Protein AF-Q1GIG9-F1 (afdb_monomer_lite)

Secondary structure (DSSP, 8-state):
---HHHHHHHHHHHHHHH-S-EEETTEEEPPPHHHHHHHHTT-TT--SHHHHHHHHHHHHHHHHHHHHTTSTTPPPGGG--

Structure (mmCIF, N/CA/C/O backbone):
data_AF-Q1GIG9-F1
#
_entry.id   AF-Q1GIG9-F1
#
loop_
_atom_site.group_PDB
_atom_site.id
_atom_site.type_symbol
_atom_site.label_atom_id
_atom_site.label_alt_id
_atom_site.label_comp_id
_atom_site.label_asym_id
_atom_site.label_entity_id
_atom_site.label_seq_id
_atom_site.pdbx_PDB_ins_code
_atom_site.Cartn_x
_atom_site.Cartn_y
_atom_site.Cartn_z
_atom_site.occupancy
_atom_site.B_iso_or_equiv
_atom_site.auth_seq_id
_atom_site.auth_comp_id
_atom_site.auth_asym_id
_atom_site.auth_atom_id
_atom_site.pdbx_PDB_model_num
ATOM 1 N N . MET A 1 1 ? 16.044 8.799 -16.045 1.00 62.97 1 MET A N 1
ATOM 2 C CA . MET A 1 1 ? 15.296 8.698 -14.780 1.00 62.97 1 MET A CA 1
ATOM 3 C C . MET A 1 1 ? 14.129 9.662 -14.905 1.00 62.97 1 MET A C 1
ATOM 5 O O . MET A 1 1 ? 14.404 10.777 -15.347 1.00 62.97 1 MET A O 1
ATOM 9 N N . PRO A 1 2 ? 12.881 9.229 -14.659 1.00 72.12 2 PRO A N 1
ATOM 10 C CA . PRO A 1 2 ? 11.723 10.126 -14.629 1.00 72.12 2 PRO A CA 1
ATOM 11 C C . PRO A 1 2 ? 11.970 11.276 -13.651 1.00 72.12 2 PRO A C 1
ATOM 13 O O . PRO A 1 2 ? 12.833 11.156 -12.771 1.00 72.12 2 PRO A O 1
ATOM 16 N N . ASP A 1 3 ? 11.251 12.385 -13.801 1.00 90.69 3 ASP A N 1
ATOM 17 C CA . ASP A 1 3 ? 11.285 13.405 -12.760 1.00 90.69 3 ASP A CA 1
ATOM 18 C C . ASP A 1 3 ? 10.597 12.895 -11.476 1.00 90.69 3 ASP A C 1
ATOM 20 O O . ASP A 1 3 ? 9.962 11.837 -11.456 1.00 90.69 3 ASP A O 1
ATOM 24 N N . LEU A 1 4 ? 10.779 13.606 -10.360 1.00 85.00 4 LEU A N 1
ATOM 25 C CA . LEU A 1 4 ? 10.239 13.152 -9.077 1.00 85.00 4 LEU A CA 1
ATOM 26 C C . LEU 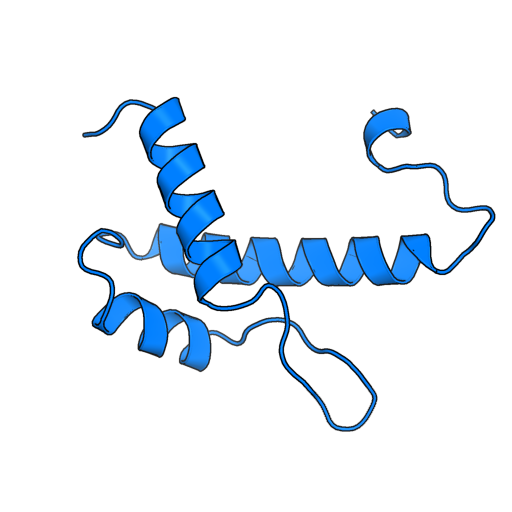A 1 4 ? 8.702 13.084 -9.090 1.00 85.00 4 LEU A C 1
ATOM 28 O O . LEU A 1 4 ? 8.143 12.199 -8.449 1.00 85.00 4 LEU A O 1
ATOM 32 N N . SER A 1 5 ? 8.035 13.991 -9.808 1.00 89.38 5 SER A N 1
ATOM 33 C CA . SER A 1 5 ? 6.573 14.026 -9.934 1.00 89.38 5 SER A CA 1
ATOM 34 C C . SER A 1 5 ? 6.040 12.820 -10.701 1.00 89.38 5 SER A C 1
ATOM 36 O O . SER A 1 5 ? 5.182 12.110 -10.183 1.00 89.38 5 SER A O 1
ATOM 38 N N . ASP A 1 6 ? 6.603 12.526 -11.870 1.00 91.94 6 ASP A N 1
ATOM 39 C CA . ASP A 1 6 ? 6.272 11.366 -12.697 1.00 91.94 6 ASP A CA 1
ATOM 40 C C . ASP A 1 6 ? 6.449 10.074 -11.897 1.00 91.94 6 ASP A C 1
ATOM 42 O O . ASP A 1 6 ? 5.633 9.153 -11.948 1.00 91.94 6 ASP A O 1
ATOM 46 N N . TYR A 1 7 ? 7.527 10.016 -11.115 1.00 91.19 7 TYR A N 1
ATOM 47 C CA . TYR A 1 7 ? 7.848 8.864 -10.294 1.00 91.19 7 TYR A CA 1
ATOM 48 C C . TYR A 1 7 ? 6.868 8.682 -9.123 1.00 91.19 7 TYR A C 1
ATOM 50 O O . TYR A 1 7 ? 6.455 7.563 -8.814 1.00 91.19 7 TYR A O 1
ATOM 58 N N . GLN A 1 8 ? 6.454 9.779 -8.484 1.00 93.31 8 GLN A N 1
ATOM 59 C CA . GLN A 1 8 ? 5.417 9.768 -7.451 1.00 93.31 8 GLN A CA 1
ATOM 60 C C . GLN A 1 8 ? 4.063 9.334 -8.014 1.00 93.31 8 GLN A C 1
ATOM 62 O O . GLN A 1 8 ? 3.389 8.507 -7.401 1.00 93.31 8 GLN A O 1
ATOM 67 N N . GLU A 1 9 ? 3.675 9.853 -9.179 1.00 95.31 9 GLU A N 1
ATOM 68 C CA . GLU A 1 9 ? 2.436 9.472 -9.856 1.00 95.31 9 GLU A CA 1
ATOM 69 C C . GLU A 1 9 ? 2.440 7.992 -10.244 1.00 95.31 9 GLU A C 1
ATOM 71 O O . GLU A 1 9 ? 1.451 7.294 -10.016 1.00 95.31 9 GLU A O 1
ATOM 76 N N . MET A 1 10 ? 3.565 7.490 -10.761 1.00 95.75 10 MET A N 1
ATOM 77 C CA . MET A 1 10 ? 3.754 6.075 -11.078 1.00 95.75 10 MET A CA 1
ATOM 78 C C . MET A 1 10 ? 3.561 5.189 -9.842 1.00 95.75 10 MET A C 1
ATOM 80 O O . MET A 1 10 ? 2.769 4.249 -9.881 1.00 95.75 10 MET A O 1
ATOM 84 N N . LEU A 1 11 ? 4.245 5.494 -8.736 1.00 96.56 11 LEU A N 1
ATOM 85 C CA . LEU A 1 11 ? 4.130 4.728 -7.492 1.00 96.56 11 LEU A CA 1
ATOM 86 C C . LEU A 1 11 ? 2.728 4.801 -6.890 1.00 96.56 11 LEU A C 1
ATOM 88 O O . LEU A 1 11 ? 2.210 3.801 -6.396 1.00 96.56 11 LEU A O 1
ATOM 92 N N . TRP A 1 12 ? 2.105 5.979 -6.938 1.00 97.06 12 TRP A N 1
ATOM 93 C CA . TRP A 1 12 ? 0.740 6.163 -6.468 1.00 97.06 12 TRP A CA 1
ATOM 94 C C . TRP A 1 12 ? -0.247 5.335 -7.291 1.00 97.06 12 TRP A C 1
ATOM 96 O O . TRP A 1 12 ? -1.092 4.646 -6.721 1.00 97.06 12 TRP A O 1
ATOM 106 N N . ARG A 1 13 ? -0.102 5.332 -8.621 1.00 97.31 13 ARG A N 1
ATOM 107 C CA . ARG A 1 13 ? -0.903 4.483 -9.508 1.00 97.31 13 ARG A CA 1
ATOM 108 C C . ARG A 1 13 ? -0.696 3.006 -9.184 1.00 97.31 13 ARG A C 1
ATOM 110 O O . ARG A 1 13 ? -1.681 2.308 -8.963 1.00 97.31 13 ARG A O 1
ATOM 117 N N . ALA A 1 14 ? 0.555 2.559 -9.080 1.00 97.44 14 ALA A N 1
ATOM 118 C CA . ALA A 1 14 ? 0.886 1.178 -8.741 1.00 97.44 14 ALA A CA 1
ATOM 119 C C . ALA A 1 14 ? 0.258 0.745 -7.405 1.00 97.44 14 ALA A C 1
ATOM 121 O O . ALA A 1 14 ? -0.317 -0.336 -7.309 1.00 97.44 14 ALA A O 1
ATOM 122 N N . PHE A 1 15 ? 0.295 1.616 -6.391 1.00 97.94 15 PHE A N 1
ATOM 123 C CA . PHE A 1 15 ? -0.324 1.374 -5.088 1.00 97.94 15 PHE A CA 1
ATOM 124 C C . PHE A 1 15 ? -1.849 1.213 -5.159 1.00 97.94 15 PHE A C 1
ATOM 126 O O . PHE A 1 15 ? -2.421 0.359 -4.480 1.00 97.94 15 PHE A O 1
ATOM 133 N N . LEU A 1 16 ? -2.519 2.018 -5.986 1.00 97.19 16 LEU A N 1
ATOM 134 C CA . LEU A 1 16 ? -3.961 1.902 -6.195 1.00 97.19 16 LEU A CA 1
ATOM 135 C C . LEU A 1 16 ? -4.332 0.654 -7.007 1.00 97.19 16 LEU A C 1
ATOM 137 O O . LEU A 1 16 ? -5.356 0.037 -6.719 1.00 97.19 16 LEU A O 1
ATOM 141 N N . GLU A 1 17 ? -3.513 0.274 -7.988 1.00 96.50 17 GLU A N 1
ATOM 142 C CA . GLU A 1 17 ? -3.745 -0.887 -8.854 1.00 96.50 17 GLU A CA 1
ATOM 143 C C . GLU A 1 17 ? -3.566 -2.224 -8.128 1.00 96.50 17 GLU A C 1
ATOM 145 O O . GLU A 1 17 ? -4.417 -3.102 -8.263 1.00 96.50 17 GLU A O 1
ATOM 150 N N . VAL A 1 18 ? -2.497 -2.379 -7.336 1.00 95.56 18 VAL A N 1
ATOM 151 C CA . VAL A 1 18 ? -2.284 -3.592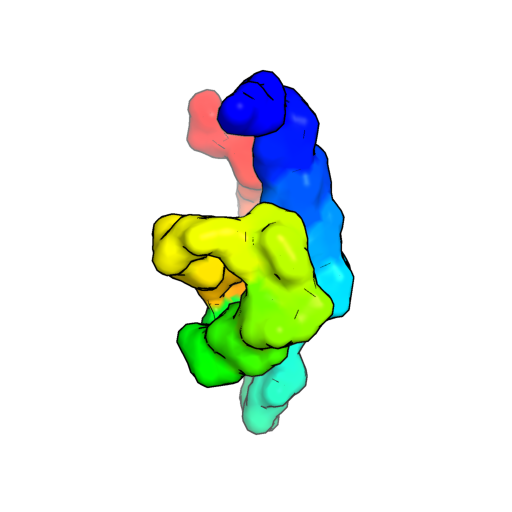 -6.521 1.00 95.56 18 VAL A CA 1
ATOM 152 C C . VAL A 1 18 ? -3.337 -3.729 -5.412 1.00 95.56 18 VAL A C 1
ATOM 154 O O . VAL A 1 18 ? -3.620 -4.830 -4.944 1.00 95.56 18 VAL A O 1
ATOM 157 N N . GLY A 1 19 ? -3.952 -2.610 -5.018 1.00 96.00 19 GLY A N 1
ATOM 158 C CA . GLY A 1 19 ? -4.919 -2.528 -3.933 1.00 96.00 19 GLY A CA 1
ATOM 159 C C . GLY A 1 19 ? -4.252 -2.124 -2.611 1.00 96.00 19 GLY A C 1
ATOM 160 O O . GLY A 1 19 ? -3.329 -2.797 -2.163 1.00 96.00 19 GLY A O 1
ATOM 161 N N . PRO A 1 20 ? -4.727 -1.075 -1.912 1.00 96.62 20 PRO A N 1
ATOM 162 C CA . PRO A 1 20 ? -4.079 -0.582 -0.691 1.00 96.62 20 PRO A CA 1
ATOM 163 C C . PRO A 1 20 ? -4.002 -1.582 0.472 1.00 96.62 20 PRO A C 1
ATOM 165 O O . PRO A 1 20 ? -3.192 -1.399 1.381 1.00 96.62 20 PRO A O 1
ATOM 168 N N . THR A 1 21 ? -4.862 -2.604 0.483 1.00 98.06 21 THR A N 1
ATOM 169 C CA . THR A 1 21 ? -5.020 -3.610 1.548 1.00 98.06 21 THR A CA 1
ATOM 170 C C . THR A 1 21 ? -5.578 -4.914 0.980 1.00 98.06 21 THR A C 1
ATOM 172 O O . THR A 1 21 ? -6.225 -4.906 -0.065 1.00 98.06 21 THR A O 1
ATOM 175 N N . LEU A 1 22 ? -5.437 -6.011 1.723 1.00 96.94 22 LEU A N 1
ATOM 176 C CA . LEU A 1 22 ? -6.001 -7.325 1.401 1.00 96.94 22 LEU A CA 1
ATOM 177 C C . LEU A 1 22 ? -7.054 -7.752 2.429 1.00 96.94 22 LEU A C 1
ATOM 179 O O . LEU A 1 22 ? -6.977 -7.344 3.589 1.00 96.94 22 LEU A O 1
ATOM 183 N N . PRO A 1 23 ? -8.017 -8.611 2.057 1.00 95.94 23 PRO A N 1
ATOM 184 C CA . PRO A 1 23 ? -8.904 -9.235 3.029 1.00 95.94 23 PRO A CA 1
ATOM 185 C C . PRO A 1 23 ? -8.131 -10.240 3.896 1.00 95.94 23 PRO A C 1
ATOM 187 O O . PRO A 1 23 ? -7.478 -11.150 3.390 1.00 95.94 23 PRO A O 1
ATOM 190 N N . GLY A 1 24 ? -8.234 -10.103 5.215 1.00 95.38 24 GLY A N 1
ATOM 191 C CA . GLY A 1 24 ? -7.741 -11.064 6.199 1.00 95.38 24 GLY A CA 1
ATOM 192 C C . GLY A 1 24 ? -8.875 -11.676 7.026 1.00 95.38 24 GLY A C 1
ATOM 193 O O . GLY A 1 24 ? -10.037 -11.286 6.928 1.00 95.38 24 GLY A O 1
ATOM 194 N N . ALA A 1 25 ? -8.537 -12.642 7.884 1.00 94.25 25 ALA A N 1
ATOM 195 C CA . ALA A 1 25 ? -9.522 -13.388 8.676 1.00 94.25 25 ALA A CA 1
ATOM 196 C C . ALA A 1 25 ? -10.319 -12.525 9.677 1.00 94.25 25 ALA A C 1
ATOM 198 O O . ALA A 1 25 ? -11.448 -12.869 10.011 1.00 94.25 25 ALA A O 1
ATOM 199 N N . MET A 1 26 ? -9.733 -11.426 10.164 1.00 93.75 26 MET A N 1
ATOM 200 C CA . MET A 1 26 ? -10.321 -10.533 11.178 1.00 93.75 26 MET A CA 1
ATOM 201 C C . MET A 1 26 ? -10.508 -9.097 10.665 1.00 93.75 26 MET A C 1
ATOM 203 O O . MET A 1 26 ? -10.641 -8.169 11.456 1.00 93.75 26 MET A O 1
ATOM 207 N N . GLY A 1 27 ? -10.495 -8.904 9.346 1.00 94.38 27 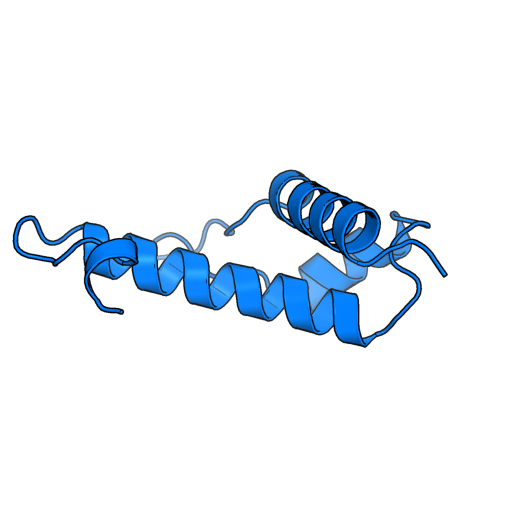GLY A N 1
ATOM 208 C CA . GLY A 1 27 ? -10.535 -7.587 8.717 1.00 94.38 27 GLY A CA 1
ATOM 209 C C . GLY A 1 27 ? -9.410 -7.405 7.708 1.00 94.38 27 GLY A C 1
ATOM 210 O O . GLY A 1 27 ? -8.705 -8.353 7.367 1.00 94.38 27 GLY A O 1
ATOM 211 N N . GLU A 1 28 ? -9.266 -6.184 7.209 1.00 97.12 28 GLU A N 1
ATOM 212 C CA . GLU A 1 28 ? -8.221 -5.841 6.248 1.00 97.12 28 GLU A CA 1
ATOM 213 C C . GLU A 1 28 ? -6.822 -6.004 6.855 1.00 97.12 28 GLU A C 1
ATOM 215 O O . GLU A 1 28 ? -6.596 -5.729 8.035 1.00 97.12 28 GLU A O 1
ATOM 220 N N . VAL A 1 29 ? -5.873 -6.432 6.028 1.00 97.94 29 VAL A N 1
ATOM 221 C CA . VAL A 1 29 ? -4.451 -6.526 6.359 1.00 97.94 29 VAL A CA 1
ATOM 222 C C . VAL A 1 29 ? -3.623 -5.779 5.312 1.00 97.94 29 VAL A C 1
ATOM 224 O O . VAL A 1 29 ? -4.083 -5.605 4.179 1.00 97.94 29 VAL A O 1
ATOM 227 N N . PRO A 1 30 ? -2.409 -5.318 5.651 1.00 98.25 30 PRO A N 1
ATOM 228 C CA . PRO A 1 30 ? -1.528 -4.708 4.668 1.00 98.25 30 PRO A CA 1
ATOM 229 C C . PRO A 1 30 ? -1.119 -5.713 3.584 1.00 98.25 30 PRO A C 1
ATOM 231 O O . PRO A 1 30 ? -1.144 -6.928 3.800 1.00 98.25 30 PRO A O 1
ATOM 234 N N . LEU A 1 31 ? -0.666 -5.194 2.447 1.00 98.06 31 LEU A N 1
ATOM 235 C CA . LEU A 1 31 ? 0.006 -5.970 1.414 1.00 98.06 31 LEU A CA 1
ATOM 236 C C . LEU A 1 31 ? 1.220 -6.695 2.002 1.00 98.06 31 LEU A C 1
ATOM 238 O O . LEU A 1 31 ? 2.011 -6.127 2.763 1.00 98.06 31 LEU A O 1
ATOM 242 N N . SER A 1 32 ? 1.379 -7.960 1.619 1.00 95.81 32 SER A N 1
ATOM 243 C CA . SER A 1 32 ? 2.576 -8.732 1.939 1.00 95.81 32 SER A CA 1
ATOM 244 C C . SER A 1 32 ? 3.651 -8.526 0.872 1.00 95.81 32 SER A C 1
ATOM 246 O O . SER A 1 32 ? 3.350 -8.194 -0.272 1.00 95.81 32 SER A O 1
ATOM 248 N N . TRP A 1 33 ? 4.907 -8.810 1.218 1.00 95.12 33 TRP A N 1
ATOM 249 C CA . TRP A 1 33 ? 6.003 -8.821 0.246 1.00 95.12 33 TRP A CA 1
ATOM 250 C C . TRP A 1 33 ? 5.736 -9.732 -0.951 1.00 95.12 33 TRP A C 1
ATOM 252 O O . TRP A 1 33 ? 6.086 -9.372 -2.064 1.00 95.12 33 TRP A O 1
ATOM 262 N N . ALA A 1 34 ? 5.108 -10.890 -0.732 1.00 95.19 34 ALA A N 1
ATOM 263 C CA . ALA A 1 34 ? 4.821 -11.840 -1.803 1.00 95.19 34 ALA A CA 1
ATOM 264 C C . ALA A 1 34 ? 3.809 -11.282 -2.816 1.00 95.19 34 ALA A C 1
ATOM 266 O O . ALA A 1 34 ? 3.960 -11.501 -4.012 1.00 95.19 34 ALA A O 1
ATOM 267 N N . GLU A 1 35 ? 2.810 -10.538 -2.339 1.00 95.44 35 GLU A N 1
ATOM 268 C CA . GLU A 1 35 ? 1.772 -9.931 -3.182 1.00 95.44 35 GLU A CA 1
ATOM 269 C C . GLU A 1 35 ? 2.339 -8.779 -4.012 1.00 95.44 35 GLU A C 1
ATOM 271 O O . GLU A 1 35 ? 2.133 -8.715 -5.223 1.00 95.44 35 GLU A O 1
ATOM 276 N N . VAL A 1 36 ? 3.136 -7.908 -3.385 1.00 96.75 36 VAL A N 1
ATOM 277 C CA . VAL A 1 36 ? 3.778 -6.800 -4.105 1.00 96.75 36 VAL A CA 1
ATOM 278 C C . VAL A 1 36 ? 4.840 -7.311 -5.080 1.00 96.75 36 VAL A C 1
ATOM 280 O O . VAL A 1 36 ? 4.926 -6.802 -6.192 1.00 96.75 36 VAL A O 1
ATOM 283 N N . ASP A 1 37 ? 5.613 -8.339 -4.718 1.00 95.25 37 ASP A N 1
ATOM 284 C CA . ASP A 1 37 ? 6.584 -8.963 -5.627 1.00 95.25 37 ASP A CA 1
ATOM 285 C C . ASP A 1 37 ? 5.889 -9.621 -6.830 1.00 95.25 37 ASP A C 1
ATOM 287 O O . ASP A 1 37 ? 6.347 -9.483 -7.964 1.00 95.25 37 ASP A O 1
ATOM 291 N N . ALA A 1 38 ? 4.749 -10.285 -6.614 1.00 95.38 38 ALA A N 1
ATOM 292 C CA . ALA A 1 38 ? 3.949 -10.846 -7.698 1.00 95.38 38 ALA A CA 1
ATOM 293 C C . ALA A 1 38 ? 3.430 -9.756 -8.649 1.00 95.38 38 ALA A C 1
ATOM 295 O O . ALA A 1 38 ? 3.553 -9.913 -9.863 1.00 95.38 38 ALA A O 1
ATOM 296 N N . TYR A 1 39 ? 2.912 -8.645 -8.115 1.00 96.69 39 TYR A N 1
ATOM 297 C CA . TYR A 1 39 ? 2.505 -7.491 -8.919 1.00 96.69 39 TYR A CA 1
ATOM 298 C C . TYR A 1 39 ? 3.694 -6.903 -9.697 1.00 96.69 39 TYR A C 1
ATOM 300 O O . TYR A 1 39 ? 3.628 -6.780 -10.916 1.00 96.69 39 TYR A O 1
ATOM 308 N N . ALA A 1 40 ? 4.821 -6.640 -9.029 1.00 96.19 40 ALA A N 1
ATOM 309 C CA . ALA A 1 40 ? 6.003 -6.028 -9.637 1.00 96.19 40 ALA A CA 1
ATOM 310 C C . ALA A 1 40 ? 6.595 -6.850 -10.793 1.00 96.19 40 ALA A C 1
ATOM 312 O O . ALA A 1 40 ? 7.017 -6.285 -11.797 1.00 96.19 40 ALA A O 1
ATOM 313 N N . ARG A 1 41 ? 6.549 -8.188 -10.727 1.00 96.06 41 ARG A N 1
ATOM 314 C CA . ARG A 1 41 ? 6.970 -9.062 -11.844 1.00 96.06 41 ARG A CA 1
ATOM 315 C C . ARG A 1 41 ? 6.158 -8.863 -13.127 1.00 96.06 41 ARG A C 1
ATOM 317 O O . ARG A 1 41 ? 6.612 -9.273 -14.196 1.00 96.06 41 ARG A O 1
ATOM 324 N N . HIS A 1 42 ? 4.969 -8.277 -13.024 1.00 96.12 42 HIS A N 1
ATOM 325 C CA . HIS A 1 42 ? 4.076 -7.989 -14.142 1.00 96.12 42 HIS A CA 1
ATOM 326 C C . HIS A 1 42 ? 3.947 -6.489 -14.450 1.00 96.12 42 HIS A C 1
ATOM 328 O O . HIS A 1 42 ? 3.230 -6.139 -15.387 1.00 96.12 42 HIS A O 1
ATOM 334 N N . SER A 1 43 ? 4.689 -5.635 -13.739 1.00 95.69 43 SER A N 1
ATOM 335 C CA . SER A 1 43 ? 4.667 -4.177 -13.883 1.00 95.69 43 SER A CA 1
ATOM 336 C C . SER A 1 43 ? 6.052 -3.674 -14.303 1.00 95.69 43 SER A C 1
ATOM 338 O O . SER A 1 43 ? 6.892 -3.412 -13.441 1.00 95.69 43 SER A O 1
ATOM 340 N N . PRO A 1 44 ? 6.341 -3.563 -15.614 1.00 93.06 44 PRO A N 1
ATOM 341 C CA . PRO A 1 44 ? 7.671 -3.205 -16.120 1.00 93.06 44 PRO A CA 1
ATOM 342 C C . PRO A 1 44 ? 8.152 -1.806 -15.704 1.00 93.06 44 PRO A C 1
ATOM 344 O O . PRO A 1 44 ? 9.337 -1.508 -15.835 1.00 93.06 44 PRO A O 1
ATOM 347 N N . GLU A 1 45 ? 7.254 -0.943 -15.234 1.00 92.25 45 GLU A N 1
ATOM 348 C CA . GLU A 1 45 ? 7.580 0.355 -14.646 1.00 92.25 45 GLU A CA 1
ATOM 349 C C . GLU A 1 45 ? 8.235 0.263 -13.258 1.00 92.25 45 GLU A C 1
ATOM 351 O O . GLU A 1 45 ? 8.950 1.187 -12.880 1.00 92.25 45 GLU A O 1
ATOM 356 N N . LEU A 1 46 ? 8.033 -0.840 -12.526 1.00 94.56 46 LEU A N 1
ATOM 357 C CA . LEU A 1 46 ? 8.668 -1.087 -11.233 1.00 94.56 46 LEU A CA 1
ATOM 358 C C . LEU A 1 46 ? 10.020 -1.768 -11.459 1.00 94.56 46 LEU A C 1
ATOM 360 O O . LEU A 1 46 ? 10.132 -2.987 -11.600 1.00 94.56 46 LEU A O 1
ATOM 364 N N . THR A 1 47 ? 11.053 -0.943 -11.561 1.00 93.62 47 THR A N 1
ATOM 365 C CA . THR A 1 47 ? 12.409 -1.341 -11.944 1.00 93.62 47 THR A CA 1
ATOM 366 C C . THR A 1 47 ? 13.348 -1.607 -10.771 1.00 93.62 47 THR A C 1
ATOM 368 O O . THR A 1 47 ? 14.368 -2.273 -10.950 1.00 93.62 47 THR A O 1
ATOM 371 N N . GLU A 1 48 ? 13.027 -1.128 -9.571 1.00 93.75 48 GLU A N 1
ATOM 372 C CA . GLU A 1 48 ? 13.945 -1.075 -8.441 1.00 93.75 48 GLU A CA 1
ATOM 373 C C . GLU A 1 48 ? 13.367 -1.749 -7.184 1.00 93.75 48 GLU A C 1
ATOM 375 O O . GLU A 1 48 ? 12.203 -1.547 -6.830 1.00 93.75 48 GLU A O 1
ATOM 380 N N . PRO A 1 49 ? 14.183 -2.487 -6.405 1.00 94.06 49 PRO A N 1
ATOM 381 C CA . PRO A 1 49 ? 13.696 -3.182 -5.214 1.00 94.06 49 PRO A CA 1
ATOM 382 C C . PRO A 1 49 ? 13.023 -2.265 -4.194 1.00 94.06 49 PRO A C 1
ATOM 384 O O . PRO A 1 49 ? 12.096 -2.697 -3.514 1.00 94.06 49 PRO A O 1
ATOM 387 N N . TRP A 1 50 ? 13.486 -1.016 -4.070 1.00 94.69 50 TRP A N 1
ATOM 388 C CA . TRP A 1 50 ? 12.962 -0.052 -3.104 1.00 94.69 50 TRP A CA 1
ATOM 389 C C . TRP A 1 50 ? 11.504 0.339 -3.385 1.00 94.69 50 TRP A C 1
ATOM 391 O O . TRP A 1 50 ? 10.773 0.630 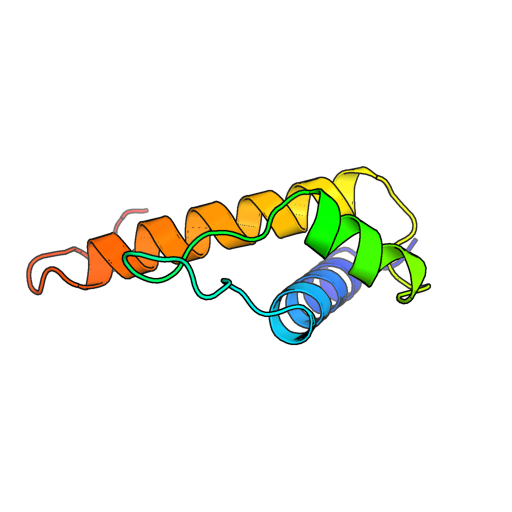-2.441 1.00 94.69 50 TRP A O 1
ATOM 401 N N . GLU A 1 51 ? 11.056 0.283 -4.642 1.00 95.81 51 GLU A N 1
ATOM 402 C CA . GLU A 1 51 ? 9.669 0.571 -5.027 1.00 95.81 51 GLU A CA 1
ATOM 403 C C . GLU A 1 51 ? 8.719 -0.461 -4.418 1.00 95.81 51 GLU A C 1
ATOM 405 O O . GLU A 1 51 ? 7.707 -0.106 -3.819 1.00 95.81 51 GLU A O 1
ATOM 410 N N . VAL A 1 52 ? 9.098 -1.743 -4.471 1.00 96.19 52 VAL A N 1
ATOM 411 C CA . VAL A 1 52 ? 8.368 -2.841 -3.819 1.00 96.19 52 VAL A CA 1
ATOM 412 C C . VAL A 1 52 ? 8.293 -2.605 -2.308 1.00 96.19 52 VAL A C 1
ATOM 414 O O . VAL A 1 52 ? 7.225 -2.742 -1.708 1.00 96.19 52 VAL A O 1
ATOM 417 N N . GLN A 1 53 ? 9.404 -2.196 -1.682 1.00 96.81 53 GLN A N 1
ATOM 418 C CA . GLN A 1 53 ? 9.420 -1.889 -0.243 1.00 96.81 53 GLN A CA 1
ATOM 419 C C . GLN A 1 53 ? 8.492 -0.718 0.084 1.00 96.81 53 GLN A C 1
ATOM 421 O O . GLN A 1 53 ? 7.781 -0.747 1.091 1.00 96.81 53 GLN A O 1
ATOM 426 N N . LEU A 1 54 ? 8.487 0.303 -0.773 1.00 96.75 54 LEU A N 1
ATOM 427 C CA . LEU A 1 54 ? 7.649 1.475 -0.605 1.00 96.75 54 LEU A CA 1
ATOM 428 C C . LEU A 1 54 ? 6.167 1.114 -0.711 1.00 96.75 54 LEU A C 1
ATOM 430 O O . LEU A 1 54 ? 5.404 1.538 0.149 1.00 96.75 54 LEU A O 1
ATOM 434 N N . LEU A 1 55 ? 5.754 0.296 -1.681 1.00 97.88 55 LEU A N 1
ATOM 435 C CA . LEU A 1 55 ? 4.357 -0.137 -1.807 1.00 97.88 55 LEU A CA 1
ATOM 436 C C . LEU A 1 55 ? 3.875 -0.903 -0.562 1.00 97.88 55 LEU A C 1
ATOM 438 O O . LEU A 1 55 ? 2.777 -0.644 -0.059 1.00 97.88 55 LEU A O 1
ATOM 442 N N . VAL A 1 56 ? 4.714 -1.781 0.002 1.00 98.19 56 VAL A N 1
ATOM 443 C CA . VAL A 1 56 ? 4.425 -2.449 1.286 1.00 98.19 56 VAL A CA 1
ATOM 444 C C . VAL A 1 56 ? 4.282 -1.420 2.413 1.00 98.19 56 VAL A C 1
ATOM 446 O O . VAL A 1 56 ? 3.336 -1.484 3.201 1.00 98.19 56 VAL A O 1
ATOM 449 N N . HIS A 1 57 ? 5.189 -0.444 2.489 1.00 98.19 57 HIS A N 1
ATOM 450 C CA . HIS A 1 57 ? 5.146 0.592 3.519 1.00 98.19 57 HIS A CA 1
ATOM 451 C C . HIS A 1 57 ? 3.908 1.492 3.397 1.00 98.19 57 HIS A C 1
ATOM 453 O O . HIS A 1 57 ? 3.241 1.766 4.395 1.00 98.19 57 HIS A O 1
ATOM 459 N N . MET A 1 58 ? 3.554 1.900 2.177 1.00 98.00 58 MET A N 1
ATOM 460 C CA . MET A 1 58 ? 2.347 2.672 1.886 1.00 98.00 58 MET A CA 1
ATOM 461 C C . MET A 1 58 ? 1.097 1.926 2.348 1.00 98.00 58 MET A C 1
ATOM 463 O O . MET A 1 58 ? 0.246 2.524 2.999 1.00 98.00 58 MET A O 1
ATOM 467 N N . SER A 1 59 ? 1.017 0.615 2.105 1.00 98.62 59 SER A N 1
ATOM 468 C CA . SER A 1 59 ? -0.103 -0.213 2.566 1.00 98.62 59 SER A CA 1
ATOM 469 C C . SER A 1 59 ? -0.216 -0.247 4.092 1.00 98.62 59 SER A C 1
ATOM 471 O O . SER A 1 59 ? -1.301 -0.064 4.650 1.00 98.62 59 SER A O 1
ATOM 473 N N . GLN A 1 60 ? 0.913 -0.416 4.786 1.00 98.25 60 GLN A N 1
ATOM 474 C CA . GLN A 1 60 ? 0.957 -0.413 6.249 1.00 98.25 60 GLN A CA 1
ATOM 475 C C . GLN A 1 60 ? 0.487 0.923 6.828 1.00 98.25 60 GLN A C 1
ATOM 477 O O . GLN A 1 60 ? -0.345 0.938 7.736 1.00 98.25 60 GLN A O 1
ATOM 482 N N . GLN A 1 61 ? 0.998 2.039 6.300 1.00 97.12 61 GLN A N 1
ATOM 483 C CA . GLN A 1 61 ? 0.615 3.372 6.765 1.00 97.12 61 GLN A CA 1
ATOM 484 C C . GLN A 1 61 ? -0.843 3.688 6.433 1.00 97.12 61 GLN A C 1
ATOM 486 O O . GLN A 1 61 ? -1.562 4.202 7.286 1.00 97.12 61 GLN A O 1
ATOM 491 N N . TYR A 1 62 ? -1.304 3.320 5.236 1.00 97.00 62 TYR A N 1
ATOM 492 C CA . TYR A 1 62 ? -2.694 3.494 4.830 1.00 97.00 62 TYR A CA 1
ATOM 493 C C . TYR A 1 62 ? -3.648 2.784 5.792 1.00 97.00 62 TYR A C 1
ATOM 495 O O . TYR A 1 62 ? -4.567 3.414 6.315 1.00 97.00 62 TYR A O 1
ATOM 503 N N . LEU A 1 63 ? -3.415 1.498 6.083 1.00 97.50 63 LEU A N 1
ATOM 504 C CA . LEU A 1 63 ? -4.271 0.757 7.008 1.00 97.50 63 LEU A CA 1
ATOM 505 C C . LEU A 1 63 ? -4.182 1.317 8.432 1.00 97.50 63 LEU A C 1
ATOM 507 O O . LEU A 1 63 ? -5.207 1.457 9.096 1.00 97.50 63 LEU A O 1
ATOM 511 N N . ALA A 1 64 ? -2.984 1.682 8.899 1.00 95.75 64 ALA A N 1
ATOM 5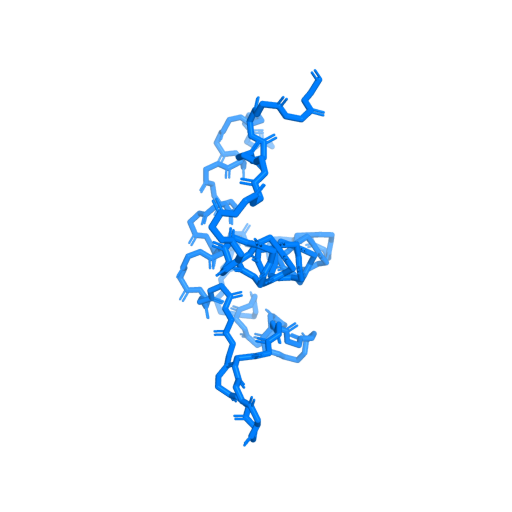12 C CA . ALA A 1 64 ? -2.811 2.279 10.220 1.00 95.75 64 ALA A CA 1
ATOM 513 C C . ALA A 1 64 ? -3.607 3.587 10.367 1.00 95.75 64 ALA A C 1
ATOM 515 O O . ALA A 1 64 ? -4.291 3.783 11.372 1.00 95.75 64 ALA A O 1
ATOM 516 N N . GLU A 1 65 ? -3.559 4.467 9.366 1.00 95.31 65 GLU A N 1
ATOM 517 C CA . GLU A 1 65 ? -4.319 5.719 9.370 1.00 95.31 65 GLU A CA 1
ATOM 518 C C . GLU A 1 65 ? -5.819 5.498 9.184 1.00 95.31 65 GLU A C 1
ATOM 520 O O . GLU A 1 65 ? -6.617 6.150 9.856 1.00 95.31 65 GLU A O 1
ATOM 525 N N . LYS A 1 66 ? -6.219 4.526 8.358 1.00 94.69 66 LYS A N 1
ATOM 526 C CA . LYS A 1 66 ? -7.621 4.122 8.211 1.00 94.69 66 LYS A CA 1
ATOM 527 C C . LYS A 1 66 ? -8.208 3.637 9.538 1.00 94.69 66 LYS A C 1
ATOM 529 O O . LYS A 1 66 ? -9.310 4.042 9.896 1.00 94.69 66 LYS A O 1
ATOM 534 N N . VAL A 1 67 ? -7.465 2.822 10.291 1.00 94.75 67 VAL A N 1
ATOM 535 C CA . VAL A 1 67 ? -7.876 2.344 11.622 1.00 94.75 67 VAL A CA 1
ATOM 536 C C . VAL A 1 67 ? -7.995 3.502 12.612 1.00 94.75 67 VAL A C 1
ATOM 538 O O . VAL A 1 67 ? -8.993 3.582 13.323 1.00 94.75 67 VAL A O 1
ATOM 541 N N . LYS A 1 68 ? -7.032 4.433 12.641 1.00 94.38 68 LYS A N 1
ATOM 542 C CA . LYS A 1 68 ? -7.126 5.637 13.490 1.00 94.38 68 LYS A CA 1
ATOM 543 C C . LYS A 1 68 ? -8.349 6.484 13.134 1.00 94.38 68 LYS A C 1
ATOM 545 O O . LYS A 1 68 ? -9.041 6.955 14.029 1.00 94.38 68 LYS A O 1
ATOM 550 N N . GLY A 1 69 ? -8.624 6.654 11.842 1.00 93.75 69 GLY A N 1
ATOM 551 C CA . GLY A 1 69 ? -9.758 7.425 11.331 1.00 93.75 69 GLY A CA 1
ATOM 552 C C . GLY A 1 69 ? -11.133 6.810 11.607 1.00 93.75 69 GLY A C 1
ATOM 553 O O . GLY A 1 69 ? -12.138 7.477 11.388 1.00 93.75 69 GLY A O 1
ATOM 554 N N . ALA A 1 70 ? -11.201 5.568 12.099 1.00 92.56 70 ALA A N 1
ATOM 555 C CA . ALA A 1 70 ? -12.451 4.987 12.584 1.00 92.56 70 ALA A CA 1
ATOM 556 C C . ALA A 1 70 ? -12.912 5.610 13.918 1.00 92.56 70 ALA A C 1
ATOM 558 O O . ALA A 1 70 ? -14.090 5.510 14.263 1.00 92.56 70 ALA A O 1
ATOM 559 N N . ASP A 1 71 ? -12.007 6.258 14.658 1.00 93.50 71 ASP A N 1
ATOM 560 C CA . ASP A 1 71 ? -12.353 7.084 15.812 1.00 93.50 71 ASP A CA 1
ATOM 561 C C . ASP A 1 71 ? -12.822 8.472 15.344 1.00 93.50 71 ASP A C 1
ATOM 563 O O . ASP A 1 71 ? -12.089 9.200 14.678 1.00 93.50 71 ASP A O 1
ATOM 567 N N . VAL A 1 72 ? -14.038 8.865 15.725 1.00 89.00 72 VAL A N 1
ATOM 568 C CA . VAL A 1 72 ? -14.630 10.167 15.365 1.00 89.00 72 VAL A CA 1
ATOM 569 C C . VAL A 1 72 ? -13.854 11.340 15.978 1.00 89.00 72 VAL A C 1
ATOM 571 O O . VAL A 1 72 ? -13.922 12.455 15.466 1.00 89.00 72 VAL A O 1
ATOM 574 N N . PHE A 1 73 ? -13.103 11.107 17.056 1.00 93.50 73 PHE A N 1
ATOM 575 C CA . PHE A 1 73 ? -12.285 12.129 17.711 1.00 93.50 73 PHE A CA 1
ATOM 576 C C . PHE A 1 73 ? -10.843 12.179 17.192 1.00 93.50 73 PHE A C 1
ATOM 578 O O . PHE A 1 73 ? -10.052 12.999 17.663 1.00 93.50 73 PHE A O 1
ATOM 585 N N . THR A 1 74 ? -10.484 11.331 16.224 1.00 93.62 74 THR A N 1
ATOM 586 C CA . THR A 1 74 ? -9.163 11.379 15.600 1.00 93.62 74 THR A CA 1
ATOM 587 C C . THR A 1 74 ? -8.984 12.689 14.831 1.00 93.62 74 THR A C 1
ATOM 5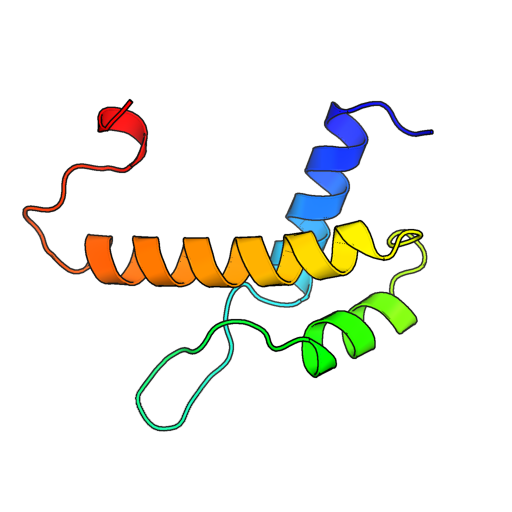89 O O . THR A 1 74 ? -9.775 13.040 13.959 1.00 93.62 74 THR A O 1
ATOM 592 N N . VAL A 1 75 ? -7.877 13.383 15.104 1.00 91.62 75 VAL A N 1
ATOM 593 C CA . VAL A 1 75 ? -7.443 14.544 14.314 1.00 91.62 75 VAL A CA 1
ATOM 594 C C . VAL A 1 75 ? -7.079 14.076 12.898 1.00 91.62 75 VAL A C 1
ATOM 596 O O . VAL A 1 75 ? -6.321 13.105 12.782 1.00 91.62 75 VAL A O 1
ATOM 599 N N . PRO A 1 76 ? -7.557 14.714 11.816 1.00 88.88 76 PRO A N 1
ATOM 600 C CA . PRO A 1 76 ? -7.171 14.365 10.450 1.00 88.88 76 PRO A CA 1
ATOM 601 C C . PRO A 1 76 ? -5.644 14.387 10.253 1.00 88.88 76 PRO A C 1
ATOM 603 O O . PRO A 1 76 ? -4.990 15.287 10.775 1.00 88.88 76 PRO A O 1
ATOM 606 N N . PRO A 1 77 ? -5.039 13.457 9.486 1.00 87.38 77 PRO A N 1
ATOM 607 C CA . PRO A 1 77 ? -3.581 13.399 9.318 1.00 87.38 77 PRO A CA 1
ATOM 608 C C . PRO A 1 77 ? -2.946 14.713 8.842 1.00 87.38 77 PRO A C 1
ATOM 610 O O . PRO A 1 77 ? -1.868 15.070 9.306 1.00 87.38 77 PRO A O 1
ATOM 613 N N . ILE A 1 78 ? -3.637 15.455 7.971 1.00 88.19 78 ILE A N 1
ATOM 614 C CA . ILE A 1 78 ? -3.178 16.746 7.435 1.00 88.19 78 ILE A CA 1
ATOM 615 C C . ILE A 1 78 ? -3.104 17.861 8.491 1.00 88.19 78 ILE A C 1
ATOM 617 O O . ILE A 1 78 ? -2.432 18.861 8.279 1.00 88.19 78 ILE A O 1
ATOM 621 N N . GLU A 1 79 ? -3.770 17.687 9.633 1.00 90.56 79 GLU A N 1
ATOM 622 C CA . GLU A 1 79 ? -3.797 18.654 10.736 1.00 90.56 79 GLU A CA 1
ATOM 623 C C . GLU A 1 79 ? -2.805 18.299 11.858 1.00 90.56 79 GLU A C 1
ATOM 625 O O . GLU A 1 79 ? -2.688 19.038 12.831 1.00 90.56 79 GLU A O 1
ATOM 630 N N . ARG A 1 80 ? -2.082 17.174 11.750 1.00 84.31 80 ARG A N 1
ATOM 631 C CA . ARG A 1 80 ? -1.111 16.710 12.764 1.00 84.31 80 ARG A CA 1
ATOM 632 C C . ARG A 1 80 ? 0.324 17.210 12.524 1.00 84.31 80 ARG A C 1
ATOM 634 O O . ARG A 1 80 ? 1.236 16.716 13.186 1.00 84.31 80 ARG A O 1
ATOM 641 N N . VAL A 1 81 ? 0.516 18.097 11.546 1.00 66.88 81 VAL A N 1
ATOM 642 C CA . VAL A 1 81 ? 1.820 18.528 11.004 1.00 66.88 81 VAL A CA 1
ATOM 643 C C . VAL A 1 81 ? 2.406 19.693 11.791 1.00 66.88 81 VAL A C 1
ATOM 645 O O . VAL A 1 81 ? 1.641 20.631 12.105 1.00 66.88 81 VAL A O 1
#

pLDDT: mean 93.78, std 6.02, range [62.97, 98.62]

Radius of gyration: 14.23 Å; chains: 1; bounding box: 30×32×34 Å

Foldseek 3Di:
DDPPVVVVVVLVVLLVVLPLWDADPVGTDGDDLVSLVVSLVVPVVNDDPVSSVVSSVSSVVVVVLVVQVVDPPRDHPVVVD

Sequence (81 aa):
MPDLSDYQEMLWRAFLEVGPTLPGAMGEVPLSWAEVDAYARHSPELTEPWEVQLLVHMSQQYLAEKVKGADVFTVPPIERV